Protein AF-A0A2D6YDD6-F1 (afdb_monomer_lite)

Secondary structure (DSSP, 8-state):
-HHHHHHHHHHHHHHHHHHHHHHHHHHHHTTS-HHHHHHHHHHHHHHHHHSPTTHHHHHHHHHHT-HHHHHHIIIIIIIHHHHTT-HHHHHHHHHHHHHHHHHHHHHHH-GGGG-

Sequence (115 aa):
MTALIYSIFGGGLGWLIGHCFGQKCDLLLSRQDPQLINVIFAFILGVGFAFSEPFQSIITVACFSRVYPMTVIWNQCFLNHIQNKNYIDLSLSVAISIISGLAGYLLISYPQLFI

Radius of gyration: 15.44 Å; chains: 1; bounding box: 41×31×44 Å

Structure (mmCIF, N/CA/C/O backbone):
data_AF-A0A2D6YDD6-F1
#
_entry.id   AF-A0A2D6YDD6-F1
#
loop_
_atom_site.group_PDB
_atom_site.id
_atom_site.type_symbol
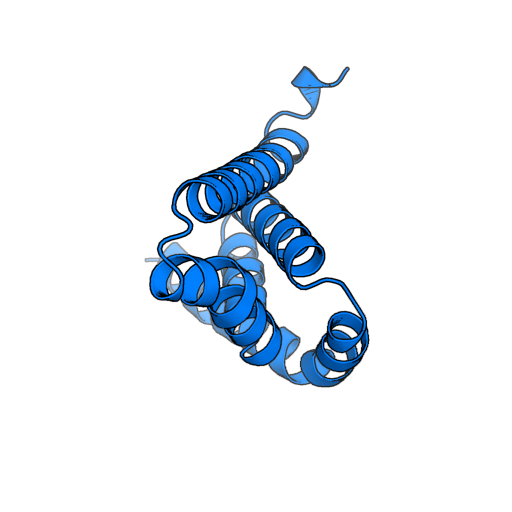_atom_site.label_atom_id
_atom_site.label_alt_id
_atom_site.label_comp_id
_atom_site.label_asym_id
_atom_site.label_entity_id
_atom_site.label_seq_id
_atom_site.pdbx_PDB_ins_code
_atom_site.Cartn_x
_atom_site.Cartn_y
_atom_site.Cartn_z
_atom_site.occupancy
_atom_site.B_iso_or_equiv
_atom_site.auth_seq_id
_atom_site.auth_comp_id
_atom_site.auth_asym_id
_atom_site.auth_atom_id
_atom_site.pdbx_PDB_model_num
ATOM 1 N N . MET A 1 1 ? -2.230 9.500 -25.360 1.00 53.41 1 MET A N 1
ATOM 2 C CA . MET A 1 1 ? -2.764 8.162 -25.718 1.00 53.41 1 MET A CA 1
ATOM 3 C C . MET A 1 1 ? -1.860 7.016 -25.265 1.00 53.41 1 MET A C 1
ATOM 5 O O . MET A 1 1 ? -2.386 6.044 -24.748 1.00 53.41 1 MET A O 1
ATOM 9 N N . THR A 1 2 ? -0.531 7.128 -25.372 1.00 67.38 2 THR A N 1
ATOM 10 C CA . THR A 1 2 ? 0.429 6.097 -24.917 1.00 67.38 2 THR A CA 1
ATOM 11 C C . THR A 1 2 ? 0.343 5.776 -23.419 1.00 67.38 2 THR A C 1
ATOM 13 O O . THR A 1 2 ? 0.294 4.606 -23.064 1.00 67.38 2 THR A O 1
ATOM 16 N N . ALA A 1 3 ? 0.224 6.784 -22.546 1.00 62.31 3 ALA A N 1
ATOM 17 C CA . ALA A 1 3 ? 0.088 6.575 -21.096 1.00 62.31 3 ALA A CA 1
ATOM 18 C C . ALA A 1 3 ? -1.164 5.765 -20.706 1.00 62.31 3 ALA A C 1
ATOM 20 O O . ALA A 1 3 ? -1.104 4.925 -19.819 1.00 62.31 3 ALA A O 1
ATOM 21 N N . LEU A 1 4 ? -2.284 5.962 -21.412 1.00 72.75 4 LEU A N 1
ATOM 22 C CA . LEU A 1 4 ? -3.523 5.222 -21.160 1.00 72.75 4 LEU A CA 1
ATOM 23 C C . LEU A 1 4 ? -3.384 3.744 -21.550 1.00 72.75 4 LEU A C 1
ATOM 25 O O . LEU A 1 4 ? -3.830 2.868 -20.819 1.00 72.75 4 LEU A O 1
ATOM 29 N N . ILE A 1 5 ? -2.704 3.461 -22.663 1.00 77.31 5 ILE A N 1
ATOM 30 C CA . ILE A 1 5 ? -2.397 2.088 -23.085 1.00 77.31 5 ILE A CA 1
ATOM 31 C C . ILE A 1 5 ? -1.460 1.418 -22.071 1.00 77.31 5 ILE A C 1
ATOM 33 O O . ILE A 1 5 ? -1.728 0.298 -21.644 1.00 77.31 5 ILE A O 1
ATOM 37 N N . TYR A 1 6 ? -0.408 2.113 -21.628 1.00 76.19 6 TYR A N 1
ATOM 38 C CA . TYR A 1 6 ? 0.504 1.601 -20.603 1.00 76.19 6 TYR A CA 1
ATOM 39 C C . TYR A 1 6 ? -0.177 1.370 -19.258 1.00 76.19 6 TYR A C 1
ATOM 41 O O . TYR A 1 6 ? 0.119 0.370 -18.619 1.00 76.19 6 TYR A O 1
ATOM 49 N N . SER A 1 7 ? -1.134 2.216 -18.882 1.00 71.19 7 SER A N 1
ATOM 50 C CA . SER A 1 7 ? -1.925 2.036 -17.667 1.00 71.19 7 SER A CA 1
ATOM 51 C C . SER A 1 7 ? -2.846 0.812 -17.749 1.00 71.19 7 SER A C 1
ATOM 53 O O . SER A 1 7 ? -2.960 0.059 -16.787 1.00 71.19 7 SER A O 1
ATOM 55 N N . ILE A 1 8 ? -3.444 0.539 -18.917 1.00 79.94 8 ILE A N 1
ATOM 56 C CA . ILE A 1 8 ? -4.273 -0.660 -19.131 1.00 79.94 8 ILE A CA 1
ATOM 57 C C . ILE A 1 8 ? -3.417 -1.934 -19.100 1.00 79.94 8 ILE A C 1
ATOM 59 O O . ILE A 1 8 ? -3.756 -2.886 -18.396 1.00 79.94 8 ILE A O 1
ATOM 63 N N . PHE A 1 9 ? -2.297 -1.964 -19.829 1.00 81.69 9 PHE A N 1
ATOM 64 C CA . PHE A 1 9 ? -1.396 -3.123 -19.834 1.00 81.69 9 PHE A CA 1
ATOM 65 C C . PHE A 1 9 ? -0.722 -3.330 -18.476 1.00 81.69 9 PHE A C 1
ATOM 67 O O . PHE A 1 9 ? -0.660 -4.455 -17.981 1.00 81.69 9 PHE A O 1
ATOM 74 N N . GLY A 1 10 ? -0.257 -2.247 -17.857 1.00 77.50 10 GLY A N 1
ATOM 75 C CA . GLY A 1 10 ? 0.336 -2.253 -16.529 1.00 77.50 10 GLY A CA 1
ATOM 76 C C . GLY A 1 10 ? -0.665 -2.690 -15.467 1.00 77.50 10 GLY A C 1
ATOM 77 O O . GLY A 1 10 ? -0.361 -3.567 -14.666 1.00 77.50 10 GLY A O 1
ATOM 78 N N . GLY A 1 11 ? -1.900 -2.195 -15.526 1.00 76.62 11 GLY A N 1
ATOM 79 C CA . GLY A 1 11 ? -2.983 -2.638 -14.653 1.00 76.62 11 GLY A CA 1
ATOM 80 C C . GLY A 1 11 ? -3.323 -4.119 -14.827 1.00 76.62 11 GLY A C 1
ATOM 81 O O . GLY A 1 11 ? -3.469 -4.834 -13.837 1.00 76.62 11 GLY A O 1
ATOM 82 N N . GLY A 1 12 ? -3.367 -4.621 -16.066 1.00 80.62 12 GLY A N 1
ATOM 83 C CA . GLY A 1 12 ? -3.570 -6.046 -16.344 1.00 80.62 12 GLY A CA 1
ATOM 84 C C . GLY A 1 12 ? -2.463 -6.931 -15.759 1.00 80.62 12 GLY A C 1
ATOM 85 O O . GLY A 1 12 ? -2.747 -7.949 -15.126 1.00 80.62 12 GLY A O 1
ATOM 86 N N . LEU A 1 13 ? -1.200 -6.517 -15.902 1.00 81.00 13 LEU A N 1
ATOM 87 C CA . LEU A 1 13 ? -0.054 -7.205 -15.298 1.00 81.00 13 LEU A CA 1
ATOM 88 C C . LEU A 1 13 ? -0.075 -7.122 -13.768 1.00 81.00 13 LEU A C 1
ATOM 90 O O . LEU A 1 13 ? 0.146 -8.130 -13.101 1.00 81.00 13 LEU A O 1
ATOM 94 N N . GLY A 1 14 ? -0.385 -5.953 -13.208 1.00 76.44 14 GLY A N 1
ATOM 95 C CA . GLY A 1 14 ? -0.530 -5.748 -11.769 1.00 76.44 14 GLY A CA 1
ATOM 96 C C . GLY A 1 14 ? -1.614 -6.644 -11.173 1.00 76.44 14 GLY A C 1
ATOM 97 O O . GLY A 1 14 ? -1.390 -7.281 -10.144 1.00 76.44 14 GLY A O 1
ATOM 98 N N . TRP A 1 15 ? -2.748 -6.784 -11.862 1.00 83.00 15 TRP A N 1
ATOM 99 C CA . TRP A 1 15 ? -3.814 -7.703 -11.471 1.00 83.00 15 TRP A CA 1
ATOM 100 C C . TRP A 1 15 ? -3.372 -9.169 -11.527 1.00 83.00 15 TRP A C 1
ATOM 102 O O . TRP A 1 15 ? -3.634 -9.905 -10.580 1.00 83.00 15 TRP A O 1
ATOM 112 N N . LEU A 1 16 ? -2.658 -9.599 -12.575 1.00 84.00 16 LEU A N 1
ATOM 113 C CA . LEU A 1 16 ? -2.132 -10.969 -12.673 1.00 84.00 16 LEU A CA 1
ATOM 114 C C . LEU A 1 16 ? -1.134 -11.284 -11.552 1.00 84.00 16 LEU A C 1
ATOM 116 O O . LEU A 1 16 ? -1.245 -12.319 -10.897 1.00 84.00 16 LEU A O 1
ATOM 120 N N . ILE A 1 17 ? -0.185 -10.380 -11.292 1.00 80.06 17 ILE A N 1
ATOM 121 C CA . ILE A 1 17 ? 0.793 -10.511 -10.200 1.00 80.06 17 ILE A CA 1
ATOM 122 C C . ILE A 1 17 ? 0.068 -10.559 -8.853 1.00 80.06 17 ILE A C 1
ATOM 124 O O . ILE A 1 17 ? 0.365 -11.407 -8.004 1.00 80.06 17 ILE A O 1
ATOM 128 N N . GLY A 1 18 ? -0.923 -9.683 -8.680 1.00 76.94 18 GLY A N 1
ATOM 129 C CA . GLY A 1 18 ? -1.862 -9.721 -7.575 1.00 76.94 18 GLY A CA 1
ATOM 130 C C . GLY A 1 18 ? -2.454 -11.122 -7.441 1.00 76.94 18 GLY A C 1
ATOM 131 O O . GLY A 1 18 ? -2.219 -11.812 -6.453 1.00 76.94 18 GLY A O 1
ATOM 132 N N . HIS A 1 19 ? -3.153 -11.608 -8.449 1.00 81.00 19 HIS A N 1
ATOM 133 C CA . HIS A 1 19 ? -3.883 -12.861 -8.360 1.00 81.00 19 HIS A CA 1
ATOM 134 C C . HIS A 1 19 ? -2.981 -14.082 -8.100 1.00 81.00 19 HIS A C 1
ATOM 136 O O . HIS A 1 19 ? -3.265 -14.863 -7.192 1.00 81.00 19 HIS A O 1
ATOM 142 N N . CYS A 1 20 ? -1.855 -14.211 -8.809 1.00 82.62 20 CYS A N 1
ATOM 143 C CA . CYS A 1 20 ? -0.958 -15.365 -8.697 1.00 82.62 20 CYS A CA 1
ATOM 144 C C . CYS A 1 20 ? -0.211 -15.437 -7.358 1.00 82.62 20 CYS A C 1
ATOM 146 O O . CYS A 1 20 ? -0.084 -16.512 -6.774 1.00 82.62 20 CYS A O 1
ATOM 148 N N . PHE A 1 21 ? 0.295 -14.307 -6.858 1.00 76.75 21 PHE A N 1
ATOM 149 C CA . PHE A 1 21 ? 1.098 -14.281 -5.628 1.00 76.75 21 PHE A CA 1
ATOM 150 C C . PHE A 1 21 ? 0.280 -13.921 -4.383 1.00 76.75 21 PHE A C 1
ATOM 152 O O . PHE A 1 21 ? 0.787 -13.963 -3.263 1.00 76.75 21 PHE A O 1
ATOM 159 N N . GLY A 1 22 ? -1.000 -13.597 -4.566 1.00 73.19 22 GLY A N 1
ATOM 160 C CA . GLY A 1 22 ? -1.840 -13.018 -3.528 1.00 73.19 22 GLY A CA 1
ATOM 161 C C . GLY A 1 22 ? -2.155 -13.885 -2.364 1.00 73.19 22 GLY A C 1
ATOM 162 O O . GLY A 1 22 ? -1.910 -13.474 -1.242 1.00 73.19 22 GLY A O 1
ATOM 163 N N . GLN A 1 23 ? -2.596 -15.105 -2.620 1.00 76.12 23 GLN A N 1
ATOM 164 C CA . GLN A 1 23 ? -2.996 -15.998 -1.540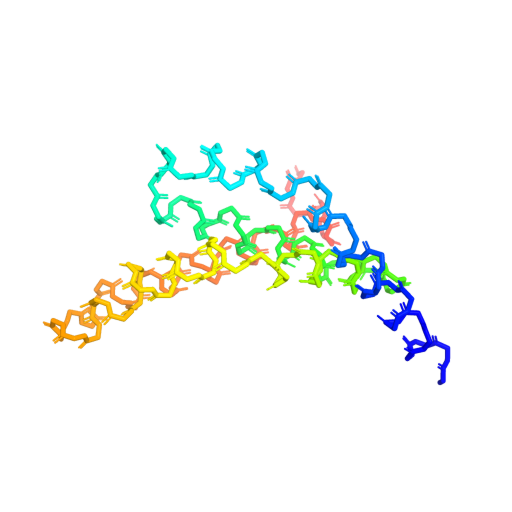 1.00 76.12 23 GLN A CA 1
ATOM 165 C C . GLN A 1 23 ? -1.860 -16.250 -0.538 1.00 76.12 23 GLN A C 1
ATOM 167 O O . GLN A 1 23 ? -2.099 -16.324 0.664 1.00 76.12 23 GLN A O 1
ATOM 172 N N . LYS A 1 24 ? -0.610 -16.334 -1.014 1.00 79.81 24 LYS A N 1
ATOM 173 C CA . LYS A 1 24 ? 0.559 -16.518 -0.143 1.00 79.81 24 LYS A CA 1
ATOM 174 C C . LYS A 1 24 ? 0.898 -15.248 0.635 1.00 79.81 24 LYS A C 1
ATOM 176 O O . LYS A 1 24 ? 1.186 -15.334 1.825 1.00 79.81 24 LYS A O 1
ATOM 181 N N . CYS A 1 25 ? 0.852 -14.088 -0.021 1.00 75.19 25 CYS A N 1
ATOM 182 C CA . CYS A 1 25 ? 1.056 -12.804 0.646 1.00 75.19 25 CYS A CA 1
ATOM 183 C C . CYS A 1 25 ? -0.036 -12.532 1.684 1.00 75.19 25 CYS A C 1
ATOM 185 O O . CYS A 1 25 ? 0.287 -12.142 2.797 1.00 75.19 25 CYS A O 1
ATOM 187 N N . ASP A 1 26 ? -1.300 -12.795 1.365 1.00 77.50 26 ASP A N 1
ATOM 188 C CA . ASP A 1 26 ? -2.442 -12.570 2.251 1.00 77.50 26 ASP A CA 1
ATOM 189 C C . ASP A 1 26 ? -2.348 -13.442 3.509 1.00 77.50 26 ASP A C 1
ATOM 191 O O . ASP A 1 26 ? -2.593 -12.957 4.608 1.00 77.50 26 ASP A O 1
ATOM 195 N N . LEU A 1 27 ? -1.893 -14.693 3.380 1.00 80.38 27 LEU A N 1
ATOM 196 C CA . LEU A 1 27 ? -1.668 -15.587 4.522 1.00 80.38 27 LEU A CA 1
ATOM 197 C C . LEU A 1 27 ? -0.490 -15.152 5.410 1.00 80.38 27 LEU A C 1
ATOM 199 O O . LEU A 1 27 ? -0.478 -15.410 6.614 1.00 80.38 27 LEU A O 1
ATOM 203 N N . LEU A 1 28 ? 0.519 -14.503 4.827 1.00 81.00 28 LEU A N 1
ATOM 204 C CA . LEU A 1 28 ? 1.620 -13.915 5.586 1.00 81.00 28 LEU A CA 1
ATOM 205 C C . LEU A 1 28 ? 1.176 -12.626 6.290 1.00 81.00 28 LEU A C 1
ATOM 207 O 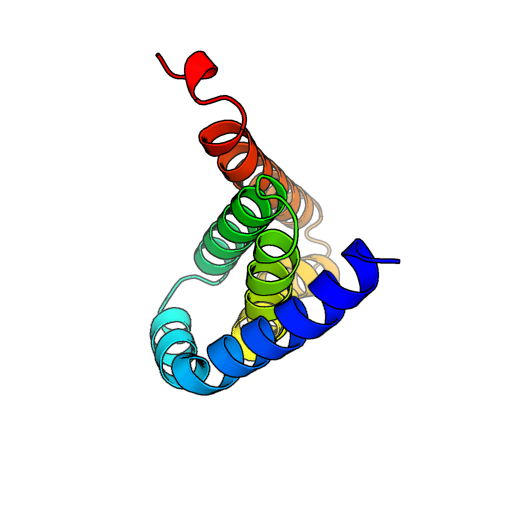O . LEU A 1 28 ? 1.485 -12.430 7.465 1.00 81.00 28 LEU A O 1
ATOM 211 N N . LEU A 1 29 ? 0.419 -11.781 5.590 1.00 79.50 29 LEU A N 1
ATOM 212 C CA . LEU A 1 29 ? -0.121 -10.525 6.103 1.00 79.50 29 LEU A CA 1
ATOM 213 C C . LEU A 1 29 ? -1.182 -10.762 7.180 1.00 79.50 29 LEU A C 1
ATOM 215 O O . LEU A 1 29 ? -1.237 -9.997 8.131 1.00 79.50 29 LEU A O 1
ATOM 219 N N . SER A 1 30 ? -1.955 -11.849 7.122 1.00 78.88 30 SER A N 1
ATOM 220 C CA . SER A 1 30 ? -2.985 -12.156 8.126 1.00 78.88 30 SER A CA 1
ATOM 221 C C . SER A 1 30 ? -2.446 -12.413 9.533 1.00 78.88 30 SER A C 1
ATOM 223 O O . SER A 1 30 ? -3.219 -12.509 10.481 1.00 78.88 30 SER A O 1
ATOM 225 N N . ARG A 1 31 ? -1.129 -12.593 9.674 1.00 83.75 31 ARG A N 1
ATOM 226 C CA . ARG A 1 31 ? -0.443 -12.779 10.960 1.00 83.75 31 ARG A CA 1
ATOM 227 C C . ARG A 1 31 ? 0.149 -11.482 11.512 1.00 83.75 31 ARG A C 1
ATOM 229 O O . ARG A 1 31 ? 0.703 -11.504 12.605 1.00 83.75 31 ARG A O 1
ATOM 236 N N . GLN A 1 32 ? 0.097 -10.401 10.740 1.00 86.50 32 GLN A N 1
ATOM 237 C CA . GLN A 1 32 ? 0.699 -9.116 11.075 1.00 86.50 32 GLN A CA 1
ATOM 238 C C . GLN A 1 32 ? -0.345 -8.155 11.643 1.00 86.50 32 GLN A C 1
ATOM 240 O O . GLN A 1 32 ? -1.544 -8.309 11.412 1.00 86.50 32 GLN A O 1
ATOM 245 N N . ASP A 1 33 ? 0.131 -7.145 12.368 1.00 88.88 33 ASP A N 1
ATOM 246 C CA . ASP A 1 33 ? -0.718 -6.064 12.862 1.00 88.88 33 ASP A CA 1
ATOM 247 C C . ASP A 1 33 ? -1.329 -5.280 11.675 1.00 88.88 33 ASP A C 1
ATOM 249 O O . ASP A 1 33 ? -0.587 -4.853 10.783 1.00 88.88 33 ASP A O 1
ATOM 253 N N . PRO A 1 34 ? -2.655 -5.054 11.643 1.00 87.75 34 PRO A N 1
ATOM 254 C CA . PRO A 1 34 ? -3.330 -4.240 10.630 1.00 87.75 34 PRO A CA 1
ATOM 255 C C . PRO A 1 34 ? -2.687 -2.874 10.390 1.00 87.75 34 PRO A C 1
ATOM 257 O O . PRO A 1 34 ? -2.599 -2.430 9.243 1.00 87.75 34 PRO A O 1
ATOM 260 N N . GLN A 1 35 ? -2.205 -2.212 11.446 1.00 88.12 35 GLN A N 1
ATOM 261 C CA . GLN A 1 35 ? -1.540 -0.916 11.323 1.00 88.12 35 GLN A CA 1
ATOM 262 C C . GLN A 1 35 ? -0.201 -1.044 10.597 1.00 88.12 35 GLN A C 1
ATOM 264 O O . GLN A 1 35 ? 0.119 -0.215 9.746 1.00 88.12 35 GLN A O 1
ATOM 269 N N . LEU A 1 36 ? 0.554 -2.111 10.867 1.00 89.38 36 LEU A N 1
ATOM 270 C CA . LEU A 1 36 ? 1.799 -2.401 10.158 1.00 89.38 36 LEU A CA 1
ATOM 271 C C . LEU A 1 36 ? 1.531 -2.701 8.678 1.00 89.38 36 LEU A C 1
AT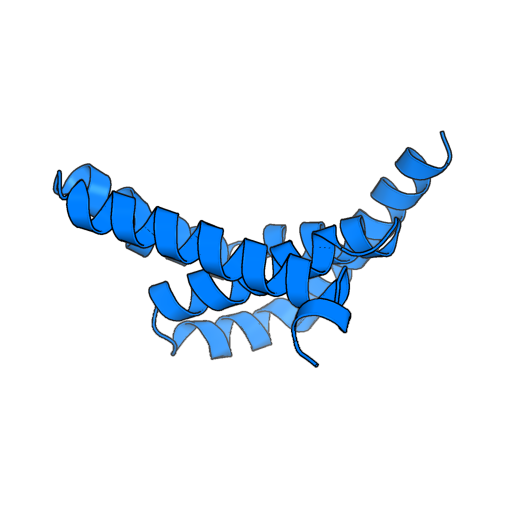OM 273 O O . LEU A 1 36 ? 2.245 -2.199 7.811 1.00 89.38 36 LEU A O 1
ATOM 277 N N . ILE A 1 37 ? 0.478 -3.466 8.374 1.00 90.25 37 ILE A N 1
ATOM 278 C CA . ILE A 1 37 ? 0.053 -3.735 6.992 1.00 90.25 37 ILE A CA 1
ATOM 279 C C . ILE A 1 37 ? -0.285 -2.417 6.281 1.00 90.25 37 ILE A C 1
ATOM 281 O O . ILE A 1 37 ? 0.165 -2.205 5.156 1.00 90.25 37 ILE A O 1
ATOM 285 N N . ASN A 1 38 ? -1.010 -1.512 6.945 1.00 91.69 38 ASN A N 1
ATOM 286 C CA . ASN A 1 38 ? -1.336 -0.191 6.413 1.00 91.69 38 ASN A CA 1
ATOM 287 C C . ASN A 1 38 ? -0.076 0.637 6.101 1.00 91.69 38 ASN A C 1
ATOM 289 O O . ASN A 1 38 ? 0.043 1.173 5.003 1.00 91.69 38 ASN A O 1
ATOM 293 N N . VAL A 1 39 ? 0.901 0.675 7.015 1.00 93.00 39 VAL A N 1
ATOM 294 C CA . VAL A 1 39 ? 2.186 1.372 6.803 1.00 93.00 39 VAL A CA 1
ATOM 295 C C . VAL A 1 39 ? 2.945 0.796 5.608 1.00 93.00 39 VAL A C 1
ATOM 297 O O . VAL A 1 39 ? 3.421 1.549 4.761 1.00 93.00 39 VAL A O 1
ATOM 300 N N . ILE A 1 40 ? 3.042 -0.532 5.510 1.00 91.06 40 ILE A N 1
ATOM 301 C CA . ILE A 1 40 ? 3.742 -1.203 4.407 1.00 91.06 40 ILE A CA 1
ATOM 302 C C . ILE A 1 40 ? 3.067 -0.882 3.071 1.00 91.06 40 ILE A C 1
ATOM 304 O O . ILE A 1 40 ? 3.745 -0.524 2.110 1.00 91.06 40 ILE A O 1
ATOM 308 N N . PHE A 1 41 ? 1.739 -0.972 2.996 1.00 90.81 41 PHE A N 1
ATOM 309 C CA . PHE A 1 41 ? 1.005 -0.681 1.764 1.00 90.81 41 PHE A CA 1
ATOM 310 C C . PHE A 1 41 ? 1.084 0.794 1.376 1.00 90.81 41 PHE A C 1
ATOM 312 O O . PHE A 1 41 ? 1.301 1.095 0.203 1.00 90.81 41 PHE A O 1
ATOM 319 N N . ALA A 1 42 ? 0.961 1.709 2.338 1.00 92.50 42 ALA A N 1
ATOM 320 C CA . ALA A 1 42 ? 1.125 3.137 2.099 1.00 92.50 42 ALA A CA 1
ATOM 321 C C . ALA A 1 42 ? 2.532 3.458 1.574 1.00 92.50 42 ALA A C 1
ATOM 323 O O . ALA A 1 42 ? 2.665 4.178 0.584 1.00 92.50 42 ALA A O 1
ATOM 324 N N . PHE A 1 43 ? 3.570 2.852 2.157 1.00 93.25 43 PHE A N 1
ATOM 325 C CA . PHE A 1 43 ? 4.948 2.981 1.686 1.00 93.25 43 PHE A CA 1
ATOM 326 C C . PHE A 1 43 ? 5.131 2.441 0.260 1.00 93.25 43 PHE A C 1
ATOM 328 O O . PHE A 1 43 ? 5.689 3.137 -0.587 1.00 93.25 43 PHE A O 1
ATOM 335 N N . ILE A 1 44 ? 4.630 1.234 -0.041 1.00 91.81 44 ILE A N 1
ATOM 336 C CA . ILE A 1 44 ? 4.717 0.632 -1.385 1.00 91.81 44 ILE A CA 1
ATOM 337 C C . ILE A 1 44 ? 3.988 1.492 -2.420 1.00 91.81 44 ILE A C 1
ATOM 339 O O . ILE A 1 44 ? 4.504 1.685 -3.519 1.00 91.81 44 ILE A O 1
ATOM 343 N N . LEU A 1 45 ? 2.815 2.035 -2.085 1.00 92.00 45 LEU A N 1
ATOM 344 C CA . LEU A 1 45 ? 2.101 2.961 -2.965 1.00 92.00 45 LEU A CA 1
ATOM 345 C C . LEU A 1 45 ? 2.909 4.240 -3.192 1.00 92.00 45 LEU A C 1
ATOM 347 O O . LEU A 1 45 ? 3.048 4.661 -4.337 1.00 92.00 45 LEU A O 1
ATOM 351 N N . GLY A 1 46 ? 3.490 4.817 -2.137 1.00 90.56 46 GLY A N 1
ATOM 352 C CA . GLY A 1 46 ? 4.383 5.974 -2.233 1.00 90.56 46 GLY A CA 1
ATOM 353 C C . GLY A 1 46 ? 5.570 5.736 -3.168 1.00 90.56 46 GLY A C 1
ATOM 354 O O . GLY A 1 46 ? 5.839 6.549 -4.050 1.00 90.56 46 GLY A O 1
ATOM 355 N N . VAL A 1 47 ? 6.219 4.576 -3.040 1.00 91.50 47 VAL A N 1
ATOM 356 C CA . VAL A 1 47 ? 7.264 4.105 -3.962 1.00 91.50 47 VAL A CA 1
ATOM 357 C C . VAL A 1 47 ? 6.717 3.949 -5.384 1.00 91.50 47 VAL A C 1
ATOM 359 O O . VAL A 1 47 ? 7.341 4.402 -6.338 1.00 91.50 47 VAL A O 1
ATOM 362 N N . GLY A 1 48 ? 5.533 3.354 -5.543 1.00 89.94 48 GLY A N 1
ATOM 363 C CA . GLY A 1 48 ? 4.868 3.179 -6.834 1.00 89.94 48 GLY A CA 1
ATOM 364 C C . GLY A 1 48 ? 4.637 4.496 -7.574 1.00 89.94 48 GLY A C 1
ATOM 365 O O . GLY A 1 48 ? 4.870 4.562 -8.778 1.00 89.94 48 GLY A O 1
ATOM 366 N N . PHE A 1 49 ? 4.245 5.553 -6.858 1.00 89.69 49 PHE A N 1
ATOM 367 C CA . PHE A 1 49 ? 4.049 6.897 -7.414 1.00 89.69 49 PHE A CA 1
ATOM 368 C C . PHE A 1 49 ? 5.345 7.611 -7.815 1.00 89.69 49 PHE A C 1
ATOM 370 O O . PHE A 1 49 ? 5.280 8.571 -8.578 1.00 89.69 49 PHE A O 1
ATOM 377 N N . ALA A 1 50 ? 6.507 7.167 -7.332 1.00 89.56 50 ALA A N 1
ATOM 378 C CA . ALA A 1 50 ? 7.797 7.708 -7.760 1.00 89.56 50 ALA A CA 1
ATOM 379 C C . ALA A 1 50 ? 8.225 7.195 -9.148 1.00 89.56 50 ALA A C 1
ATOM 381 O O . ALA A 1 50 ? 9.056 7.814 -9.813 1.00 89.56 50 ALA A O 1
ATOM 382 N N . PHE A 1 51 ? 7.676 6.063 -9.598 1.00 88.56 51 PHE A N 1
ATOM 383 C CA . PHE A 1 51 ? 7.992 5.497 -10.906 1.00 88.56 51 PHE A CA 1
ATOM 384 C C . PHE A 1 51 ? 7.151 6.119 -12.022 1.00 88.56 51 PHE A C 1
ATOM 386 O O . PHE A 1 51 ? 6.029 6.568 -11.814 1.00 88.56 51 P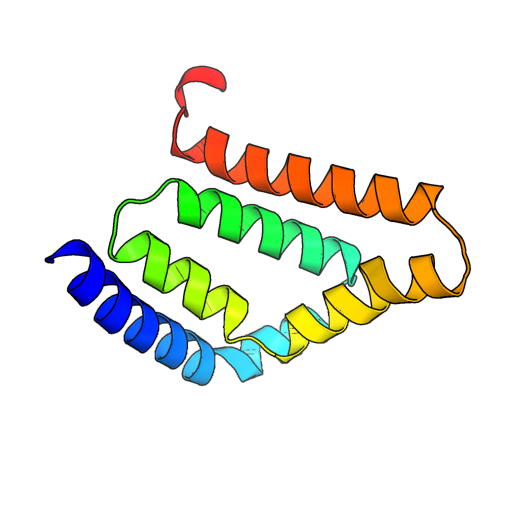HE A O 1
ATOM 393 N N . SER A 1 52 ? 7.680 6.092 -13.245 1.00 88.12 52 SER A N 1
ATOM 394 C CA . SER A 1 52 ? 6.917 6.420 -14.447 1.00 88.12 52 SER A CA 1
ATOM 395 C C . SER A 1 52 ? 6.055 5.239 -14.911 1.00 88.12 52 SER A C 1
ATOM 397 O O . SER A 1 52 ? 6.312 4.072 -14.593 1.00 88.12 52 SER A O 1
ATOM 399 N N . GLU A 1 53 ? 5.015 5.531 -15.694 1.00 82.81 53 GLU A N 1
ATOM 400 C CA . GLU A 1 53 ? 4.257 4.495 -16.402 1.00 82.81 53 GLU A CA 1
ATOM 401 C C . GLU A 1 53 ? 5.189 3.661 -17.304 1.00 82.81 53 GLU A C 1
ATOM 403 O O . GLU A 1 53 ? 6.065 4.234 -17.962 1.00 82.81 53 GLU A O 1
ATOM 408 N N . PRO A 1 54 ? 5.020 2.325 -17.379 1.00 85.75 54 PRO A N 1
ATOM 409 C CA . PRO A 1 54 ? 3.908 1.514 -16.857 1.00 85.75 54 PRO A CA 1
ATOM 410 C C . PRO A 1 54 ? 4.077 1.021 -15.407 1.00 85.75 54 PRO A C 1
ATOM 412 O O . PRO A 1 54 ? 3.197 0.355 -14.870 1.00 85.75 54 PRO A O 1
ATOM 415 N N . PHE A 1 55 ? 5.215 1.267 -14.758 1.00 86.38 55 PHE A N 1
ATOM 416 C CA . PHE A 1 55 ? 5.507 0.655 -13.456 1.00 86.38 55 PHE A CA 1
ATOM 417 C C . PHE A 1 55 ? 4.614 1.197 -12.340 1.00 86.38 55 PHE A C 1
ATOM 419 O O . PHE A 1 55 ? 4.194 0.435 -11.468 1.00 86.38 55 PHE A O 1
ATOM 426 N N . GLN A 1 56 ? 4.252 2.478 -12.418 1.00 89.62 56 GLN A N 1
ATOM 427 C CA . GLN A 1 56 ? 3.276 3.090 -11.522 1.00 89.62 56 GLN A CA 1
ATOM 428 C C . GLN A 1 56 ? 1.935 2.341 -11.542 1.00 89.62 56 GLN A C 1
ATOM 430 O O . GLN A 1 56 ? 1.432 1.951 -10.484 1.00 89.62 56 GLN A O 1
ATOM 435 N N . SER A 1 57 ? 1.359 2.093 -12.723 1.00 85.12 57 SER A N 1
ATOM 436 C CA . SER A 1 57 ? 0.084 1.373 -12.847 1.00 85.12 57 SER A CA 1
ATOM 437 C C . SER A 1 57 ? 0.189 -0.089 -12.415 1.00 85.12 57 SER A C 1
ATOM 439 O O . SER A 1 57 ? -0.707 -0.578 -11.732 1.00 85.12 57 SER A O 1
ATOM 441 N N . ILE A 1 58 ? 1.299 -0.775 -12.712 1.00 87.56 58 ILE A N 1
ATOM 442 C CA . ILE A 1 58 ? 1.534 -2.148 -12.231 1.00 87.56 58 ILE A CA 1
ATOM 443 C C . ILE A 1 58 ? 1.493 -2.200 -10.702 1.00 87.56 58 ILE A C 1
ATOM 445 O O . ILE A 1 58 ? 0.756 -3.007 -10.139 1.00 87.56 58 ILE A O 1
ATOM 449 N N . ILE A 1 59 ? 2.268 -1.347 -10.027 1.00 87.44 59 ILE A N 1
ATOM 450 C CA . ILE A 1 59 ? 2.403 -1.374 -8.563 1.00 87.44 59 ILE A CA 1
ATOM 451 C C . ILE A 1 59 ? 1.089 -0.966 -7.896 1.00 87.44 59 ILE A C 1
ATOM 453 O O . ILE A 1 59 ? 0.606 -1.661 -7.001 1.00 87.44 59 ILE A O 1
ATOM 457 N N . THR A 1 60 ? 0.473 0.124 -8.355 1.00 86.69 60 THR A N 1
ATOM 458 C CA . THR A 1 60 ? -0.791 0.613 -7.788 1.00 86.69 60 THR A CA 1
ATOM 459 C C . THR A 1 60 ? -1.917 -0.402 -7.961 1.00 86.69 60 THR A C 1
ATOM 461 O O . THR A 1 60 ? -2.586 -0.739 -6.983 1.00 86.69 60 THR A O 1
ATOM 464 N N . VAL A 1 61 ? -2.097 -0.970 -9.157 1.00 86.69 61 VAL A N 1
ATOM 465 C CA . VAL A 1 61 ? -3.139 -1.979 -9.394 1.00 86.69 61 VAL A CA 1
ATOM 466 C C . VAL A 1 61 ? -2.828 -3.286 -8.667 1.00 86.69 61 VAL A C 1
ATOM 468 O O . VAL A 1 61 ? -3.741 -3.891 -8.107 1.00 86.69 61 VAL A O 1
ATOM 471 N N . ALA A 1 62 ? -1.565 -3.711 -8.576 1.00 85.38 62 ALA A N 1
ATOM 472 C CA . ALA A 1 62 ? -1.193 -4.874 -7.768 1.00 85.38 62 ALA A CA 1
ATOM 473 C C . ALA A 1 62 ? -1.559 -4.681 -6.285 1.00 85.38 62 ALA A C 1
ATOM 475 O O . ALA A 1 62 ? -2.120 -5.591 -5.674 1.00 85.38 62 ALA A O 1
ATOM 476 N N . CYS A 1 63 ? -1.323 -3.492 -5.721 1.00 84.06 63 CYS A N 1
ATOM 477 C CA . CYS A 1 63 ? -1.719 -3.159 -4.352 1.00 84.06 63 CYS A CA 1
ATOM 478 C C . CYS A 1 63 ? -3.243 -3.110 -4.171 1.00 84.06 63 CYS A C 1
ATOM 480 O O . CYS A 1 63 ? -3.753 -3.703 -3.224 1.00 84.06 63 CYS A O 1
ATOM 482 N N . PHE A 1 64 ? -3.983 -2.452 -5.068 1.00 84.00 64 PHE A N 1
ATOM 483 C CA . PHE A 1 64 ? -5.442 -2.315 -4.944 1.00 84.00 64 PHE A CA 1
ATOM 484 C C . PHE A 1 64 ? -6.222 -3.583 -5.305 1.00 84.00 64 PHE A C 1
ATOM 486 O O . PHE A 1 64 ? -7.306 -3.804 -4.774 1.00 84.00 64 PHE A O 1
ATOM 493 N N . SER A 1 65 ? -5.673 -4.457 -6.152 1.00 82.56 65 SER A N 1
ATOM 494 C CA . SER A 1 65 ? -6.288 -5.754 -6.486 1.00 82.56 65 SER A CA 1
ATOM 495 C C . SER A 1 65 ? -6.332 -6.727 -5.299 1.00 82.56 65 SER A C 1
ATOM 497 O O . SER A 1 65 ? -7.024 -7.746 -5.343 1.00 82.56 65 SER A O 1
ATOM 499 N N . ARG A 1 66 ? -5.617 -6.417 -4.212 1.00 79.50 66 ARG A N 1
ATOM 500 C CA . ARG A 1 66 ? -5.582 -7.209 -2.984 1.00 79.50 66 ARG A CA 1
ATOM 501 C C . ARG A 1 66 ? -6.770 -6.889 -2.078 1.00 79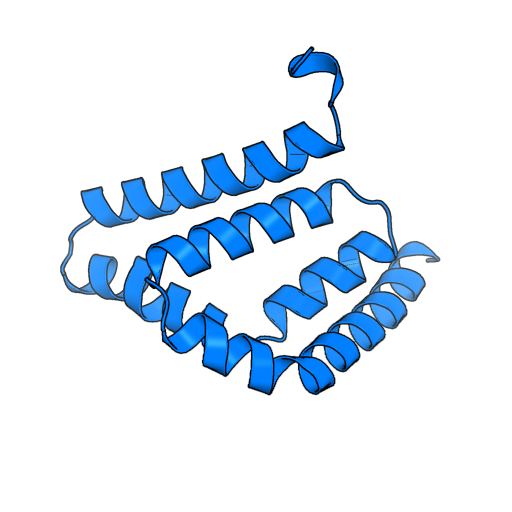.50 66 ARG A C 1
ATOM 503 O O . ARG A 1 66 ? -6.698 -6.023 -1.208 1.00 79.50 66 ARG A O 1
ATOM 510 N N . VAL A 1 67 ? -7.846 -7.655 -2.237 1.00 76.56 67 VAL A N 1
ATOM 511 C CA . VAL A 1 67 ? -9.084 -7.483 -1.455 1.00 76.56 67 VAL A CA 1
ATOM 512 C C . VAL A 1 67 ? -8.853 -7.671 0.048 1.00 76.56 67 VAL A C 1
ATOM 514 O O . VAL A 1 67 ? -9.356 -6.877 0.840 1.00 76.56 67 VAL A O 1
ATOM 517 N N . TYR A 1 68 ? -8.076 -8.681 0.458 1.00 81.50 68 TYR A N 1
ATOM 518 C CA . TYR A 1 68 ? -7.857 -8.993 1.875 1.00 81.50 68 TYR A CA 1
ATOM 519 C C . TYR A 1 68 ? -7.206 -7.842 2.667 1.00 81.50 68 TYR A C 1
ATOM 521 O O . TYR A 1 68 ? -7.867 -7.311 3.564 1.00 81.50 68 TYR A O 1
ATOM 529 N N . PRO A 1 69 ? -5.972 -7.393 2.355 1.00 80.31 69 PRO A N 1
ATOM 530 C CA . PRO A 1 69 ? -5.314 -6.347 3.132 1.00 80.31 69 PRO A CA 1
ATOM 531 C C . PRO A 1 69 ? -6.071 -5.021 3.056 1.00 80.31 69 PRO A C 1
ATOM 533 O O . PRO A 1 69 ? -6.187 -4.354 4.075 1.00 80.31 69 PRO A O 1
ATOM 536 N N . MET A 1 70 ? -6.675 -4.670 1.913 1.00 85.12 70 MET A N 1
ATOM 537 C CA . MET A 1 70 ? -7.487 -3.451 1.814 1.00 85.12 70 MET A CA 1
ATOM 538 C C . MET A 1 70 ? -8.717 -3.499 2.721 1.00 85.12 70 MET A C 1
ATOM 540 O O . MET A 1 70 ? -9.038 -2.512 3.380 1.00 85.12 70 MET A O 1
ATOM 544 N N . THR A 1 71 ? -9.375 -4.655 2.816 1.00 86.31 71 THR A N 1
ATOM 545 C CA . THR A 1 71 ? -10.526 -4.833 3.710 1.00 86.31 71 THR A CA 1
ATOM 546 C C . THR A 1 71 ? -10.105 -4.781 5.177 1.00 86.31 71 THR A C 1
ATOM 548 O O . THR A 1 71 ? -10.791 -4.162 5.990 1.00 86.31 71 THR A O 1
ATOM 551 N N . VAL A 1 72 ? -8.975 -5.401 5.529 1.00 87.06 72 VAL A N 1
ATOM 552 C CA . VAL A 1 72 ? -8.432 -5.381 6.897 1.00 87.06 72 VAL A CA 1
ATOM 553 C C . VAL A 1 72 ? -8.042 -3.962 7.305 1.00 87.06 72 VAL A C 1
ATOM 555 O O . VAL A 1 72 ? -8.489 -3.499 8.353 1.00 87.06 72 VAL A O 1
ATOM 558 N N . ILE A 1 73 ? -7.293 -3.250 6.458 1.00 87.94 73 ILE A N 1
ATOM 559 C CA . ILE A 1 73 ? -6.906 -1.851 6.676 1.00 87.94 73 ILE A CA 1
ATOM 560 C C . ILE A 1 73 ? -8.158 -0.983 6.843 1.00 87.94 73 ILE A C 1
ATOM 562 O O . ILE A 1 73 ? -8.285 -0.262 7.831 1.00 87.94 73 ILE A O 1
ATOM 566 N N . TRP A 1 74 ? -9.113 -1.073 5.914 1.00 90.62 74 TRP A N 1
ATOM 567 C CA . TRP A 1 74 ? -10.335 -0.274 5.976 1.00 90.62 74 TRP A CA 1
ATOM 568 C C . TRP A 1 74 ? -11.111 -0.517 7.269 1.00 90.62 74 TRP A C 1
ATOM 570 O O . TRP A 1 74 ? -11.424 0.430 7.991 1.00 90.62 74 TRP A O 1
ATOM 580 N N . ASN A 1 75 ? -11.387 -1.779 7.594 1.00 90.38 75 ASN A N 1
ATOM 581 C CA . ASN A 1 75 ? -12.226 -2.110 8.737 1.00 90.38 75 ASN A CA 1
ATOM 582 C C . ASN A 1 75 ? -11.533 -1.819 10.069 1.00 90.38 75 ASN A C 1
ATOM 584 O O . ASN A 1 75 ? -12.148 -1.240 10.963 1.00 90.38 75 ASN A O 1
ATOM 588 N N . GLN A 1 76 ? -10.268 -2.214 10.215 1.00 88.00 76 GLN A N 1
ATOM 589 C CA . GLN A 1 76 ? -9.588 -2.194 11.509 1.00 88.00 76 GLN A CA 1
ATOM 590 C C . GLN A 1 76 ? -8.822 -0.893 11.762 1.00 88.00 76 GLN A C 1
ATOM 592 O O . GLN A 1 76 ? -8.790 -0.439 12.903 1.00 88.00 76 GLN A O 1
ATOM 597 N N . CYS A 1 77 ? -8.270 -0.247 10.730 1.00 87.62 77 CYS A N 1
ATOM 598 C CA . CYS A 1 77 ? -7.535 1.010 10.896 1.00 87.62 77 CYS A CA 1
ATOM 599 C C . CYS A 1 77 ? -8.427 2.251 10.777 1.00 87.62 77 CYS A C 1
ATOM 601 O O . CYS A 1 77 ? -8.121 3.260 11.407 1.00 87.62 77 CYS A O 1
ATOM 603 N N . PHE A 1 78 ? -9.536 2.207 10.031 1.00 90.19 78 PHE A N 1
ATOM 604 C CA . PHE A 1 78 ? -10.361 3.400 9.790 1.00 90.19 78 PHE A CA 1
ATOM 605 C C . PHE A 1 78 ? -11.791 3.256 10.316 1.00 90.19 78 PHE A C 1
ATOM 607 O O . PHE A 1 78 ? -12.202 4.011 11.199 1.00 90.19 78 PHE A O 1
ATOM 614 N N . LEU A 1 79 ? -12.548 2.272 9.826 1.00 92.69 79 LEU A N 1
ATOM 615 C CA . LEU A 1 79 ? -13.977 2.139 10.118 1.00 92.69 79 LEU A CA 1
ATOM 616 C C . LEU A 1 79 ? -14.255 1.955 11.614 1.00 92.69 79 LEU A C 1
ATOM 618 O O . LEU A 1 79 ? -15.146 2.613 12.144 1.00 92.69 79 LEU A O 1
ATOM 622 N N . ASN A 1 80 ? -13.476 1.118 12.302 1.00 91.38 80 ASN A N 1
ATOM 623 C CA . ASN A 1 80 ? -13.647 0.881 13.736 1.00 91.38 80 ASN A CA 1
ATOM 624 C C . ASN A 1 80 ? -13.462 2.173 14.558 1.00 91.38 80 ASN A C 1
ATOM 626 O O . ASN A 1 80 ? -14.254 2.469 15.450 1.00 91.38 80 ASN A O 1
ATOM 630 N N . HIS A 1 81 ? -12.471 3.003 14.213 1.00 90.62 81 HIS A N 1
ATOM 631 C CA . HIS A 1 81 ? -12.263 4.293 14.878 1.00 90.62 81 HIS A CA 1
ATOM 632 C C . HIS A 1 81 ? -13.408 5.275 14.604 1.00 90.62 81 HIS A C 1
ATOM 634 O O . HIS A 1 81 ? -13.837 5.981 15.517 1.00 90.62 81 HIS A O 1
ATOM 640 N N . ILE A 1 82 ? -13.949 5.287 13.380 1.00 93.25 82 ILE A N 1
ATOM 641 C CA . ILE A 1 82 ? -15.123 6.100 13.023 1.00 93.25 82 ILE A CA 1
ATOM 642 C C . ILE A 1 82 ? -16.349 5.658 13.832 1.00 93.25 82 ILE A C 1
ATOM 644 O O . ILE A 1 82 ? -17.033 6.495 14.419 1.00 93.25 82 ILE A O 1
ATOM 648 N N . GLN A 1 83 ? -16.613 4.351 13.901 1.00 94.81 83 GLN A N 1
ATOM 649 C CA . GLN A 1 83 ? -17.758 3.789 14.623 1.00 94.81 83 GLN A CA 1
ATOM 650 C C . GLN A 1 83 ? -17.683 4.063 16.128 1.00 94.81 83 GLN A C 1
ATOM 652 O O . GLN A 1 83 ? -18.684 4.449 16.732 1.00 94.81 83 GLN A O 1
ATOM 657 N N . ASN A 1 84 ? -16.489 3.953 16.712 1.00 94.25 84 ASN A N 1
ATOM 658 C CA . ASN A 1 84 ? -16.258 4.231 18.130 1.00 94.25 84 ASN A CA 1
ATOM 659 C C . ASN A 1 84 ? -16.104 5.729 18.442 1.00 94.25 84 ASN A C 1
ATOM 661 O O . ASN A 1 84 ? -15.947 6.090 19.603 1.00 94.25 84 ASN A O 1
ATOM 665 N N . LYS A 1 85 ? -16.174 6.610 17.430 1.00 94.94 85 LYS A N 1
ATOM 666 C CA . LYS A 1 85 ? -15.963 8.066 17.548 1.00 94.94 85 LYS A CA 1
ATOM 667 C C . LYS A 1 85 ? -14.584 8.445 18.116 1.00 94.94 85 LYS A C 1
ATOM 669 O O . LYS A 1 85 ? -14.412 9.529 18.673 1.00 94.94 85 LYS A O 1
ATOM 674 N N . ASN A 1 86 ? -13.584 7.586 17.919 1.00 94.12 86 ASN A N 1
ATOM 675 C CA . ASN A 1 86 ? -12.196 7.812 18.323 1.00 94.12 86 ASN A CA 1
ATOM 676 C C . ASN A 1 86 ? -11.451 8.592 17.232 1.00 94.12 86 ASN A C 1
ATOM 678 O O . ASN A 1 86 ? -10.617 8.057 16.502 1.00 94.12 86 ASN A O 1
ATOM 682 N N . TYR A 1 87 ? -11.773 9.878 17.087 1.00 92.75 87 TYR A N 1
ATOM 683 C CA . TYR A 1 87 ? -11.234 10.700 15.996 1.00 92.75 87 TYR A CA 1
ATOM 684 C C . TYR A 1 87 ? -9.734 10.999 16.115 1.00 92.75 87 TYR A C 1
ATOM 686 O O . TYR A 1 87 ? -9.093 11.263 15.101 1.00 92.75 87 TYR A O 1
ATOM 694 N N . ILE A 1 88 ? -9.176 10.954 17.329 1.00 93.38 88 ILE A N 1
ATOM 695 C CA . ILE A 1 88 ? -7.738 11.162 17.559 1.00 93.38 88 ILE A CA 1
ATOM 696 C C . ILE A 1 88 ? -6.940 9.984 16.989 1.00 93.38 88 ILE A C 1
ATOM 698 O O . ILE A 1 88 ? -6.008 10.185 16.219 1.00 93.38 88 ILE A O 1
ATOM 702 N N . ASP A 1 89 ? -7.346 8.752 17.291 1.00 89.56 89 ASP A N 1
ATOM 703 C CA . ASP A 1 89 ? -6.667 7.557 16.776 1.00 89.56 89 ASP A CA 1
ATOM 704 C C . ASP A 1 89 ? -6.840 7.418 15.259 1.00 89.56 89 ASP A C 1
ATOM 706 O O . ASP A 1 89 ? -5.920 7.006 14.546 1.00 89.56 89 ASP A O 1
ATOM 710 N N . LEU A 1 90 ? -8.003 7.831 14.741 1.00 92.06 90 LEU A N 1
ATOM 711 C CA . LEU A 1 90 ? -8.251 7.914 13.305 1.00 92.06 90 LEU A CA 1
ATOM 712 C C . LEU A 1 90 ? -7.289 8.898 12.631 1.00 92.06 90 LEU A C 1
ATOM 714 O O . LEU A 1 90 ? -6.656 8.552 11.633 1.00 92.06 90 LEU A O 1
ATOM 718 N N . SER A 1 91 ? -7.176 10.122 13.156 1.00 92.62 91 SER A N 1
ATOM 719 C CA . SER A 1 91 ? -6.311 11.147 12.568 1.00 92.62 91 SER A CA 1
ATOM 720 C C . SER A 1 91 ? -4.840 10.747 12.643 1.00 92.62 91 SER A C 1
ATOM 722 O O . SER A 1 91 ? -4.109 10.951 11.676 1.00 92.62 91 SER A O 1
ATOM 724 N N . LEU A 1 92 ? -4.427 10.090 13.728 1.00 92.56 92 LEU A N 1
ATOM 725 C CA . LEU A 1 92 ? -3.084 9.543 13.887 1.00 92.56 92 LEU A CA 1
ATOM 726 C C . LEU A 1 92 ? -2.812 8.416 12.879 1.00 92.56 92 LEU A C 1
ATOM 728 O O . LEU A 1 92 ? -1.773 8.422 12.221 1.00 92.56 92 LEU A O 1
ATOM 732 N N . SER A 1 93 ? -3.771 7.512 12.666 1.00 90.62 93 SER A N 1
ATOM 733 C CA . SER A 1 93 ? -3.671 6.449 11.653 1.00 90.62 93 SER A CA 1
ATOM 734 C C . SER A 1 93 ? -3.544 7.018 10.234 1.00 90.62 93 SER A C 1
ATOM 736 O O . SER A 1 93 ? -2.710 6.564 9.444 1.00 90.62 93 SER A O 1
ATOM 738 N N . VAL A 1 94 ? -4.321 8.056 9.907 1.00 93.00 94 VAL A N 1
ATOM 739 C CA . VAL A 1 94 ? -4.212 8.781 8.629 1.00 93.00 94 VAL A CA 1
ATOM 740 C C . VAL A 1 94 ? -2.849 9.464 8.507 1.00 93.00 94 VAL A C 1
ATOM 742 O O . VAL A 1 94 ? -2.190 9.320 7.480 1.00 93.00 94 VAL A O 1
ATOM 745 N N . ALA A 1 95 ? -2.390 10.157 9.552 1.00 94.25 95 ALA A N 1
ATOM 746 C CA . ALA A 1 95 ? -1.103 10.845 9.553 1.00 94.25 95 ALA A CA 1
ATOM 747 C C . ALA A 1 95 ? 0.063 9.872 9.324 1.00 94.25 95 ALA A C 1
ATOM 749 O O . ALA A 1 95 ? 0.908 10.131 8.471 1.00 94.25 95 ALA A O 1
ATOM 750 N N . ILE A 1 96 ? 0.074 8.720 10.001 1.00 93.62 96 ILE A N 1
ATOM 751 C CA . ILE A 1 96 ? 1.078 7.666 9.788 1.00 93.62 96 ILE A CA 1
ATOM 752 C C . ILE A 1 96 ? 1.047 7.162 8.340 1.00 93.62 96 ILE A C 1
ATOM 754 O O . ILE A 1 96 ? 2.099 6.978 7.725 1.00 93.62 96 ILE A O 1
ATOM 758 N N . SER A 1 97 ? -0.142 6.968 7.769 1.00 93.12 97 SER A N 1
ATOM 759 C CA . SER A 1 97 ? -0.296 6.523 6.375 1.00 93.12 97 SER A CA 1
ATOM 760 C C . SER A 1 97 ? 0.282 7.547 5.391 1.00 93.12 97 SER A C 1
ATOM 762 O O . SER A 1 97 ? 1.006 7.193 4.466 1.00 93.12 97 SER A O 1
ATOM 764 N N . ILE A 1 98 ? 0.020 8.837 5.619 1.00 93.56 98 ILE A N 1
ATOM 765 C CA . ILE A 1 98 ? 0.556 9.923 4.789 1.00 93.56 98 ILE A CA 1
ATOM 766 C C . ILE A 1 98 ? 2.079 10.000 4.923 1.00 93.56 98 ILE A C 1
ATOM 768 O O . ILE A 1 98 ? 2.776 10.051 3.913 1.00 93.56 98 ILE A O 1
ATOM 772 N N . ILE A 1 99 ? 2.607 9.973 6.150 1.00 95.12 99 ILE A N 1
ATOM 773 C CA . ILE A 1 99 ? 4.051 10.053 6.409 1.00 95.12 99 ILE A CA 1
ATOM 774 C C . ILE A 1 99 ? 4.780 8.864 5.780 1.00 95.12 99 ILE A C 1
ATOM 776 O O . ILE A 1 99 ? 5.802 9.054 5.130 1.00 95.12 99 ILE A O 1
ATOM 780 N N . SER A 1 100 ? 4.254 7.647 5.929 1.00 93.69 100 SER A N 1
ATOM 781 C CA . SER A 1 100 ? 4.857 6.445 5.341 1.00 93.69 100 SER A CA 1
ATOM 782 C C . SER A 1 100 ? 4.822 6.454 3.811 1.00 93.69 100 SER A C 1
ATOM 784 O O . SER A 1 100 ? 5.828 6.127 3.182 1.00 93.69 100 SER A O 1
ATOM 786 N N . GLY A 1 101 ? 3.721 6.901 3.200 1.00 92.12 101 GLY A N 1
ATOM 787 C CA . GLY A 1 101 ? 3.651 7.095 1.751 1.00 92.12 101 GLY A CA 1
ATOM 788 C C . GLY A 1 101 ? 4.629 8.159 1.247 1.00 92.12 101 GLY A C 1
ATOM 789 O O . GLY A 1 101 ? 5.364 7.920 0.289 1.00 92.12 101 GLY A O 1
ATOM 790 N N . LEU A 1 102 ? 4.709 9.307 1.925 1.00 92.94 102 LEU A N 1
ATOM 791 C CA . LEU A 1 102 ? 5.680 10.356 1.602 1.00 92.94 102 LEU A CA 1
ATOM 792 C C . LEU A 1 102 ? 7.119 9.861 1.755 1.00 92.94 102 LEU A C 1
ATOM 794 O O . LEU A 1 102 ? 7.944 10.138 0.890 1.00 92.94 102 LEU A O 1
ATOM 798 N N . ALA A 1 103 ? 7.416 9.098 2.807 1.00 92.06 103 ALA A N 1
ATOM 799 C CA . ALA A 1 103 ? 8.732 8.505 3.007 1.00 92.06 103 ALA A CA 1
ATOM 800 C C . ALA A 1 103 ? 9.115 7.590 1.835 1.00 92.06 103 ALA A C 1
ATOM 802 O O . ALA A 1 103 ? 10.217 7.717 1.305 1.00 92.06 103 ALA A O 1
ATOM 803 N N . GLY A 1 104 ? 8.199 6.728 1.380 1.00 90.38 104 GLY A N 1
ATOM 804 C CA . GLY A 1 104 ? 8.424 5.868 0.214 1.00 90.38 104 GLY A CA 1
ATOM 805 C C . GLY A 1 104 ? 8.693 6.656 -1.067 1.00 90.38 104 GLY A C 1
ATOM 806 O O . GLY A 1 104 ? 9.638 6.359 -1.796 1.00 90.38 104 GLY A O 1
ATOM 807 N N . TYR A 1 105 ? 7.910 7.708 -1.309 1.00 90.56 105 TYR A N 1
ATOM 808 C CA . TYR A 1 105 ? 8.084 8.567 -2.478 1.00 90.56 105 TYR A CA 1
ATOM 809 C C . TYR A 1 105 ? 9.415 9.331 -2.457 1.00 90.56 105 TYR A C 1
ATOM 811 O O . TYR A 1 105 ? 10.137 9.352 -3.457 1.00 90.56 105 TYR A O 1
ATOM 819 N N . LEU A 1 106 ? 9.751 9.954 -1.323 1.00 91.00 106 LEU A N 1
ATOM 820 C CA . LEU A 1 106 ? 10.956 10.771 -1.171 1.00 91.00 106 LEU A CA 1
ATOM 821 C C . LEU A 1 106 ? 12.231 9.933 -1.263 1.00 91.00 106 LEU A C 1
ATOM 823 O O . LEU A 1 106 ? 13.193 10.376 -1.884 1.00 91.00 106 LEU A O 1
ATOM 827 N N . LEU A 1 107 ? 12.227 8.722 -0.702 1.00 90.12 107 LEU A N 1
ATOM 828 C CA . LEU A 1 107 ? 13.385 7.826 -0.716 1.00 90.12 107 LEU A CA 1
ATOM 829 C C . LEU A 1 107 ? 13.804 7.449 -2.143 1.00 90.12 107 LEU A C 1
ATOM 831 O O . LEU A 1 107 ? 14.995 7.359 -2.431 1.00 90.12 107 LEU A O 1
ATOM 835 N N . ILE A 1 108 ? 12.836 7.269 -3.043 1.00 88.69 108 ILE A N 1
ATOM 836 C CA . ILE A 1 108 ? 13.096 6.908 -4.443 1.00 88.69 108 ILE A CA 1
ATOM 837 C C . ILE A 1 108 ? 13.313 8.144 -5.318 1.00 88.69 108 ILE A C 1
ATOM 839 O O . ILE A 1 108 ? 14.238 8.166 -6.127 1.00 88.69 108 ILE A O 1
ATOM 843 N N . SER A 1 109 ? 12.480 9.175 -5.164 1.00 86.69 109 SER A N 1
ATOM 844 C CA . SER A 1 109 ? 12.507 10.352 -6.044 1.00 86.69 109 SER A CA 1
ATOM 845 C C . SER A 1 109 ? 13.664 11.300 -5.732 1.00 86.69 109 SER A C 1
ATOM 847 O O . SER A 1 109 ? 14.195 11.949 -6.631 1.00 86.69 109 SER A O 1
ATOM 849 N N . TYR A 1 110 ? 14.064 11.387 -4.460 1.00 86.75 110 TYR A N 1
ATOM 850 C CA . TYR A 1 110 ? 15.067 12.334 -3.974 1.00 86.75 110 TYR A CA 1
ATOM 851 C C . TYR A 1 110 ? 16.060 11.657 -3.016 1.00 86.75 110 TYR A C 1
ATOM 853 O O . TYR A 1 110 ? 16.183 12.064 -1.858 1.00 86.75 110 TYR A O 1
ATOM 861 N N . PRO A 1 111 ? 16.837 10.661 -3.486 1.00 80.38 111 PRO A N 1
ATOM 862 C CA . PRO A 1 111 ? 17.805 9.954 -2.642 1.00 80.38 111 PRO A CA 1
ATOM 863 C C . PRO A 1 111 ? 18.886 10.887 -2.070 1.00 80.38 111 PRO A C 1
ATOM 865 O O . PRO A 1 111 ? 19.479 10.602 -1.036 1.00 80.38 111 PRO A O 1
ATOM 868 N N . GLN A 1 112 ? 19.103 12.036 -2.715 1.00 79.94 112 GLN A N 1
ATOM 869 C CA . GLN A 1 112 ? 20.059 13.073 -2.320 1.00 79.94 112 GLN A CA 1
ATOM 870 C C . GLN A 1 112 ? 19.709 13.771 -0.994 1.00 79.94 112 GLN A C 1
ATOM 872 O O . GLN A 1 112 ? 20.569 14.423 -0.422 1.00 79.94 112 GLN A O 1
ATOM 877 N N . LEU A 1 113 ? 18.468 13.656 -0.505 1.00 73.44 113 LEU A N 1
ATOM 878 C CA . LEU A 1 113 ? 18.045 14.240 0.776 1.00 73.44 113 LEU A CA 1
ATOM 879 C C . LEU A 1 113 ? 18.480 13.410 1.999 1.00 73.44 113 LEU A C 1
ATOM 881 O O . LEU A 1 113 ? 18.285 13.856 3.127 1.00 73.44 113 LEU A O 1
ATOM 885 N N . PHE A 1 114 ? 19.029 12.209 1.787 1.00 65.81 114 PHE A N 1
ATOM 886 C CA . PHE A 1 114 ? 19.369 11.246 2.843 1.00 65.81 114 PHE A CA 1
ATOM 887 C C . PHE A 1 114 ? 20.872 10.908 2.910 1.00 65.81 114 PHE A C 1
ATOM 889 O O . PHE A 1 114 ? 21.252 9.989 3.637 1.00 65.81 114 PHE A O 1
ATOM 896 N N . ILE A 1 115 ? 21.706 11.629 2.149 1.00 55.09 115 ILE A N 1
ATOM 897 C CA . ILE A 1 115 ? 23.181 11.559 2.141 1.00 55.09 115 ILE A CA 1
ATOM 898 C C . ILE A 1 115 ? 23.716 12.812 2.831 1.00 55.09 115 ILE A C 1
ATOM 900 O O . ILE A 1 115 ? 24.635 12.666 3.665 1.00 55.09 115 ILE A O 1
#

Foldseek 3Di:
DVLVVLLVVLLVLLLVCLVPCPVVVLVVCVVDDLLVLLLVLLLQLLLLVLDDTPSVSSSVNNSVSRPRSVVSNCVPQAVVCVVVVVVVSNVVSVVSSNVSSPVSNCCRNPVVVVD

pLDDT: mean 85.27, std 8.02, range [53.41, 95.12]